Protein AF-A0A357N0M0-F1 (afdb_monomer_lite)

Radius of gyration: 15.94 Å; chains: 1; bounding bo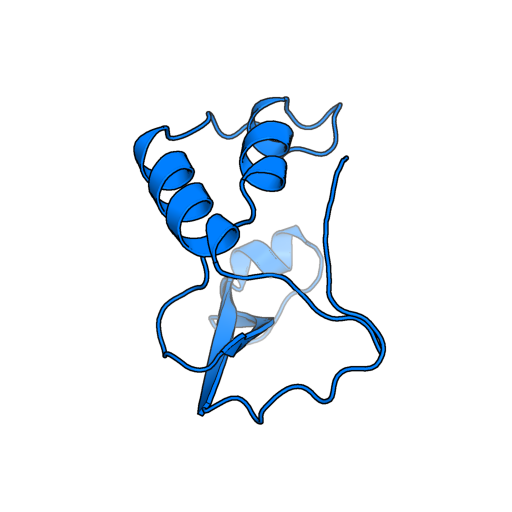x: 31×34×39 Å

Secondary structure (DSSP, 8-state):
----EEES-PPPPPSEEEEEEEEHHHHHHTT---SSSEEEEEEEEESSSSPPPPPHHHHHHHTT-GGGT-------HHHHHHHHHHHHH--EEE-

Foldseek 3Di:
DDADAAEPDDDDFFPDKAFDKDAQVVCVVVVRHDPDGIDTPDIDGHNDRDDQQDALVLLVQQCVPVVSPHVVDHRDPVSSVVNCVRVVPDHHYDD

Sequence (95 aa):
VLVRWFEGVESPRASYLVVILYSAEQLAKEGSPIDADWGIVGCIYTAEPEEVPMAPITMMRNALGVEEGGSGVPLDREAYQRAVQFWENNANWRP

pLDDT: mean 93.87, std 3.58, range [79.75, 98.31]

Structure (mmCIF, N/CA/C/O backbone):
data_AF-A0A357N0M0-F1
#
_entry.id   AF-A0A357N0M0-F1
#
loop_
_atom_site.group_PDB
_atom_site.id
_atom_site.type_symbol
_atom_site.label_atom_id
_atom_site.label_alt_id
_atom_site.label_comp_id
_atom_site.label_asym_id
_atom_site.label_entity_id
_atom_site.label_seq_id
_atom_site.pdbx_PDB_ins_code
_atom_site.Cartn_x
_atom_site.Cartn_y
_atom_site.Cartn_z
_atom_site.occupancy
_atom_site.B_iso_or_equiv
_atom_site.auth_seq_id
_atom_site.auth_comp_id
_atom_site.auth_asym_id
_atom_site.auth_atom_id
_atom_site.pdbx_PDB_model_num
ATOM 1 N N . VAL A 1 1 ? 6.545 12.653 6.048 1.00 87.94 1 VAL A N 1
ATOM 2 C CA . VAL A 1 1 ? 5.128 13.055 5.865 1.00 87.94 1 VAL A CA 1
ATOM 3 C C . VAL A 1 1 ? 4.326 12.774 7.135 1.00 87.94 1 VAL A C 1
ATOM 5 O O . VAL A 1 1 ? 4.774 11.939 7.913 1.00 87.94 1 VAL A O 1
ATOM 8 N N . LEU A 1 2 ? 3.197 13.461 7.371 1.00 93.31 2 LEU A N 1
ATOM 9 C CA . LEU A 1 2 ? 2.337 13.213 8.543 1.00 93.31 2 LEU A CA 1
ATOM 10 C C . LEU A 1 2 ? 1.623 11.859 8.414 1.00 93.31 2 LEU A C 1
ATOM 12 O O . LEU A 1 2 ? 1.100 11.532 7.352 1.00 93.31 2 LEU A O 1
ATOM 16 N N . VAL A 1 3 ? 1.604 11.090 9.500 1.00 94.81 3 VAL A N 1
ATOM 17 C CA . VAL A 1 3 ? 1.039 9.736 9.588 1.00 94.81 3 VAL A CA 1
ATOM 18 C C . VAL A 1 3 ? 0.478 9.503 10.994 1.00 94.81 3 VAL A C 1
ATOM 20 O O . VAL A 1 3 ? 0.930 10.139 11.944 1.00 94.81 3 VAL A O 1
ATOM 23 N N . ARG A 1 4 ? -0.492 8.588 11.125 1.00 95.25 4 ARG A N 1
ATOM 24 C CA . ARG A 1 4 ? -1.064 8.136 12.406 1.00 95.25 4 ARG A CA 1
ATOM 25 C C . ARG A 1 4 ? -1.117 6.610 12.464 1.00 95.25 4 ARG A C 1
ATOM 27 O O . ARG A 1 4 ? -1.269 5.971 11.421 1.00 95.25 4 ARG A O 1
ATOM 34 N N . TRP A 1 5 ? -1.003 6.047 13.660 1.00 95.94 5 TRP A N 1
ATOM 35 C CA . TRP A 1 5 ? -1.107 4.610 13.916 1.00 95.94 5 TRP A CA 1
ATOM 36 C C . TRP A 1 5 ? -1.513 4.349 15.371 1.00 95.94 5 TRP A C 1
ATOM 38 O O . TRP A 1 5 ? -1.437 5.249 16.207 1.00 95.94 5 TRP A O 1
ATOM 48 N N . PHE A 1 6 ? -1.941 3.121 15.654 1.00 95.50 6 PHE A N 1
ATOM 49 C CA . PHE A 1 6 ? -2.131 2.605 17.008 1.00 95.50 6 PHE A CA 1
ATOM 50 C C . PHE A 1 6 ? -0.841 1.967 17.543 1.00 95.50 6 PHE A C 1
ATOM 52 O O . PHE A 1 6 ? -0.088 1.349 16.788 1.00 95.50 6 PHE A O 1
ATOM 59 N N . GLU A 1 7 ? -0.613 2.083 18.849 1.00 95.62 7 GLU A N 1
ATOM 60 C CA . GLU A 1 7 ? 0.495 1.452 19.579 1.00 95.62 7 GLU A CA 1
ATOM 61 C C . GLU A 1 7 ? -0.061 0.641 20.751 1.00 95.62 7 GLU A C 1
ATOM 63 O O . GLU A 1 7 ? -1.119 0.979 21.287 1.00 95.62 7 GLU A O 1
ATOM 68 N N . GLY A 1 8 ? 0.639 -0.425 21.149 1.00 94.19 8 GLY A N 1
ATOM 69 C CA . GLY A 1 8 ? 0.240 -1.253 22.293 1.00 94.19 8 GLY A CA 1
ATOM 70 C C . GLY A 1 8 ? -1.089 -1.995 22.107 1.00 94.19 8 GLY A C 1
ATOM 71 O O . GLY A 1 8 ? -1.731 -2.354 23.092 1.00 94.19 8 GLY A O 1
ATOM 72 N N . VAL A 1 9 ? -1.516 -2.202 20.858 1.00 92.06 9 VAL A N 1
ATOM 73 C CA . VAL A 1 9 ? -2.743 -2.930 20.512 1.00 92.06 9 VAL A CA 1
ATOM 74 C C . VAL A 1 9 ? -2.419 -4.319 19.977 1.00 92.06 9 VAL A C 1
ATOM 76 O O . VAL A 1 9 ? -1.464 -4.503 19.223 1.00 92.06 9 VAL A O 1
ATOM 79 N N . GLU A 1 10 ? -3.251 -5.297 20.326 1.00 90.75 10 GLU A N 1
ATOM 80 C CA . GLU A 1 10 ? -3.247 -6.602 19.671 1.00 90.75 10 GLU A CA 1
ATOM 81 C C . GLU A 1 10 ? -4.083 -6.516 18.389 1.00 90.75 10 GLU A C 1
ATOM 83 O O . GLU A 1 10 ? -5.264 -6.166 18.422 1.00 90.75 10 GLU A O 1
ATOM 88 N N . SER A 1 11 ? -3.458 -6.794 17.244 1.00 86.94 11 SER A N 1
ATOM 89 C CA . SER A 1 11 ? -4.146 -6.787 15.952 1.00 86.94 11 SER A CA 1
ATOM 90 C C . SER A 1 11 ? -4.973 -8.066 15.780 1.00 86.94 11 SER A C 1
ATOM 92 O O . SER A 1 11 ? -4.480 -9.151 16.106 1.00 86.94 11 SER A O 1
ATOM 94 N N . PRO A 1 12 ? -6.212 -7.988 15.258 1.00 87.62 12 PRO A N 1
ATOM 95 C CA . PRO A 1 12 ? -6.993 -9.179 14.960 1.00 87.62 12 PRO A CA 1
ATOM 96 C C . PRO A 1 12 ? -6.298 -10.038 13.898 1.00 87.62 12 PRO A C 1
ATOM 98 O O . PRO A 1 12 ? -5.605 -9.545 13.006 1.00 87.62 12 PRO A O 1
ATOM 101 N N . ARG A 1 13 ? -6.524 -11.354 13.956 1.00 93.31 13 ARG A N 1
ATOM 102 C CA . ARG A 1 13 ? -6.049 -12.267 12.913 1.00 93.31 13 ARG A CA 1
ATOM 103 C C . ARG A 1 13 ? -6.733 -11.932 11.585 1.00 93.31 13 ARG A C 1
ATOM 105 O O . ARG A 1 13 ? -7.957 -11.933 11.509 1.00 93.31 13 ARG A O 1
ATOM 112 N N . ALA A 1 14 ? -5.938 -11.714 10.541 1.00 93.75 14 ALA A N 1
ATOM 113 C CA . ALA A 1 14 ? -6.443 -11.491 9.191 1.00 93.75 14 ALA A CA 1
ATOM 114 C C . ALA A 1 14 ? -7.169 -12.726 8.626 1.00 93.75 14 ALA A C 1
ATOM 116 O O . ALA A 1 14 ? -6.753 -13.866 8.862 1.00 93.75 14 ALA A O 1
ATOM 117 N N . SER A 1 15 ? -8.223 -12.475 7.847 1.00 96.25 15 SER A N 1
ATOM 118 C CA . SER A 1 15 ? -9.000 -13.500 7.136 1.00 96.25 15 SER A CA 1
ATOM 119 C C . SER A 1 15 ? -8.398 -13.831 5.772 1.00 96.25 15 SER A C 1
ATOM 121 O O . SER A 1 15 ? -8.518 -14.963 5.307 1.00 96.25 15 SER A O 1
ATOM 123 N N . TYR A 1 16 ? -7.729 -12.857 5.14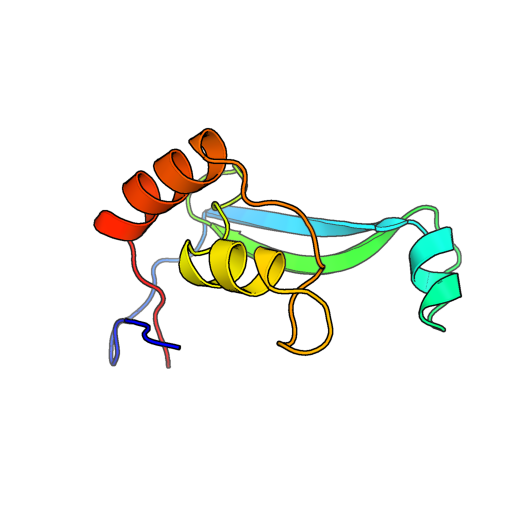7 1.00 96.19 16 TYR A N 1
ATOM 124 C CA . TYR A 1 16 ? -7.170 -12.968 3.805 1.00 96.19 16 TYR A CA 1
ATOM 125 C C . TYR A 1 16 ? -5.705 -12.536 3.759 1.00 96.19 16 TYR A C 1
ATOM 127 O O . TYR A 1 16 ? -5.223 -11.746 4.577 1.00 96.19 16 TYR A O 1
ATOM 135 N N . LEU A 1 17 ? -5.011 -13.070 2.754 1.00 94.88 17 LEU A N 1
ATOM 136 C CA . LEU A 1 17 ? -3.682 -12.650 2.341 1.00 94.88 17 LEU A CA 1
ATOM 137 C C . LEU A 1 17 ? -3.772 -12.154 0.896 1.00 94.88 17 LEU A C 1
ATOM 139 O O . LEU A 1 17 ? -3.856 -12.959 -0.031 1.00 94.88 17 LEU A O 1
ATOM 143 N N . VAL A 1 18 ? -3.768 -10.837 0.704 1.00 94.12 18 VAL A N 1
ATOM 144 C CA . VAL A 1 18 ? -3.746 -10.222 -0.627 1.00 94.12 18 VAL A CA 1
ATOM 145 C C . VAL A 1 18 ? -2.302 -10.210 -1.114 1.00 94.12 18 VAL A C 1
ATOM 147 O O . VAL A 1 18 ? -1.446 -9.547 -0.530 1.00 94.12 18 VAL A O 1
ATOM 150 N N . VAL A 1 19 ? -2.012 -10.991 -2.152 1.00 94.94 19 VAL A N 1
ATOM 151 C CA . VAL A 1 19 ? -0.651 -11.199 -2.660 1.00 94.94 19 VAL A CA 1
ATOM 152 C C . VAL A 1 19 ? -0.357 -10.216 -3.791 1.00 94.94 19 VAL A C 1
ATOM 154 O O . VAL A 1 19 ? -1.134 -10.103 -4.734 1.00 94.94 19 VAL A O 1
ATOM 157 N N . ILE A 1 20 ? 0.783 -9.530 -3.711 1.00 92.75 20 ILE A N 1
ATOM 158 C CA . ILE A 1 20 ? 1.253 -8.608 -4.747 1.00 92.75 20 ILE A CA 1
ATOM 159 C C . ILE A 1 20 ? 2.209 -9.373 -5.660 1.00 92.75 20 ILE A C 1
ATOM 161 O O . ILE A 1 20 ? 3.210 -9.931 -5.197 1.00 92.75 20 ILE A O 1
ATOM 165 N N . LEU A 1 21 ? 1.889 -9.397 -6.953 1.00 95.81 21 LEU A N 1
ATOM 166 C CA . LEU A 1 21 ? 2.623 -10.145 -7.968 1.00 95.81 21 LEU A CA 1
ATOM 167 C C . LEU A 1 21 ? 3.275 -9.204 -8.972 1.00 95.81 21 LEU A C 1
ATOM 169 O O . LEU A 1 21 ? 2.608 -8.322 -9.512 1.00 95.81 21 LEU A O 1
ATOM 173 N N . TYR A 1 22 ? 4.548 -9.441 -9.272 1.00 95.44 22 TYR A N 1
ATOM 174 C CA . TYR A 1 22 ? 5.224 -8.862 -10.433 1.00 95.44 22 TYR A CA 1
ATOM 175 C C . TYR A 1 22 ? 5.427 -9.936 -11.498 1.00 95.44 22 TYR A C 1
ATOM 177 O O . TYR A 1 22 ? 5.626 -11.111 -11.179 1.00 95.44 22 TYR A O 1
ATOM 185 N N . SER A 1 23 ? 5.367 -9.537 -12.768 1.00 97.38 23 SER A N 1
ATOM 186 C CA . SER A 1 23 ? 5.671 -10.442 -13.876 1.00 97.38 23 SER A CA 1
ATOM 187 C C . SER A 1 23 ? 7.155 -10.808 -13.880 1.00 97.38 23 SER A C 1
ATOM 189 O O . SER A 1 23 ? 8.002 -10.032 -13.424 1.00 97.38 23 SER A O 1
ATOM 191 N N . ALA A 1 24 ? 7.484 -11.964 -14.456 1.00 98.06 24 ALA A N 1
ATOM 192 C CA . ALA A 1 24 ? 8.869 -12.391 -14.658 1.00 98.06 24 ALA A CA 1
ATOM 193 C C . ALA A 1 24 ? 9.720 -11.320 -15.365 1.00 98.06 24 ALA A C 1
ATOM 195 O O . ALA A 1 24 ? 10.860 -11.066 -14.979 1.00 98.06 24 ALA A O 1
ATOM 196 N N . GLU A 1 25 ? 9.146 -10.637 -16.362 1.00 97.62 25 GLU A N 1
ATOM 197 C CA . GLU A 1 25 ? 9.807 -9.551 -17.093 1.00 97.62 25 GLU A CA 1
ATOM 198 C C . GLU A 1 25 ? 10.154 -8.358 -16.198 1.00 97.62 25 GLU A C 1
ATOM 200 O O . GLU A 1 25 ? 11.237 -7.784 -16.324 1.00 97.62 25 GLU A O 1
ATOM 205 N N . GLN A 1 26 ? 9.245 -7.963 -15.301 1.00 92.44 26 GLN A N 1
ATOM 206 C CA . GLN A 1 26 ? 9.491 -6.859 -14.376 1.00 92.44 26 GLN A CA 1
ATOM 207 C C . GLN A 1 26 ? 10.585 -7.230 -13.372 1.00 92.44 26 GLN A C 1
ATOM 209 O O . GLN A 1 26 ? 11.517 -6.457 -13.165 1.00 92.44 26 GLN A O 1
ATOM 214 N N . LEU A 1 27 ? 10.526 -8.440 -12.815 1.00 95.81 27 LEU A N 1
ATOM 215 C CA . LEU A 1 27 ? 11.540 -8.936 -11.887 1.00 95.81 27 LEU A CA 1
ATOM 216 C C . LEU A 1 27 ? 12.921 -9.059 -12.544 1.00 95.81 27 LEU A C 1
ATOM 218 O O . LEU A 1 27 ? 13.931 -8.735 -11.921 1.00 95.81 27 LEU A O 1
ATOM 222 N N . ALA A 1 28 ? 12.982 -9.436 -13.824 1.00 96.44 28 ALA A N 1
ATOM 223 C CA . ALA A 1 28 ? 14.225 -9.431 -14.590 1.00 96.44 28 ALA A CA 1
ATOM 224 C C . ALA A 1 28 ? 14.805 -8.012 -14.759 1.00 96.44 28 ALA A C 1
ATOM 226 O O . ALA A 1 28 ? 16.013 -7.833 -14.605 1.00 96.44 28 ALA A O 1
ATOM 227 N N . LYS A 1 29 ? 13.966 -6.992 -15.010 1.00 91.88 29 LYS A N 1
ATOM 228 C CA . LYS A 1 29 ? 14.402 -5.577 -15.059 1.00 91.88 29 LYS A CA 1
ATOM 229 C C . LYS A 1 29 ? 14.951 -5.089 -13.716 1.00 91.88 29 LYS A C 1
ATOM 231 O O . LYS A 1 29 ? 15.837 -4.241 -13.698 1.00 91.88 29 LYS A O 1
ATOM 236 N N . GLU A 1 30 ? 14.453 -5.643 -12.614 1.00 91.75 30 GLU A N 1
ATOM 237 C CA . GLU A 1 30 ? 14.908 -5.358 -11.247 1.00 91.75 30 GLU A CA 1
ATOM 238 C C . GLU A 1 30 ? 16.082 -6.251 -10.794 1.00 91.75 30 GLU A C 1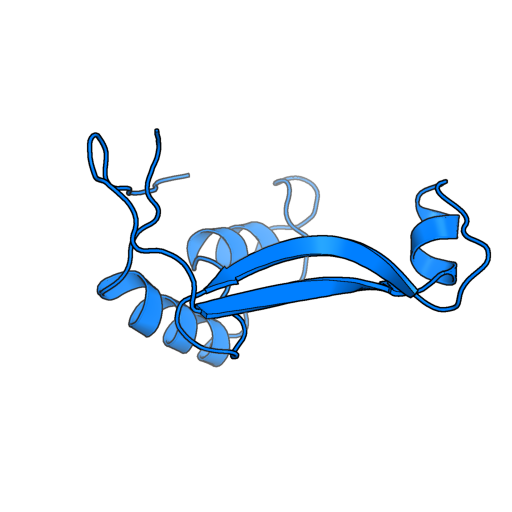
ATOM 240 O O . GLU A 1 30 ? 16.531 -6.161 -9.653 1.00 91.75 30 GLU A O 1
ATOM 245 N N . GLY A 1 31 ? 16.618 -7.102 -11.679 1.00 94.31 31 GLY A N 1
ATOM 246 C CA . GLY A 1 31 ? 17.793 -7.936 -11.405 1.00 94.31 31 GLY A CA 1
ATOM 247 C C . GLY A 1 31 ? 17.510 -9.218 -10.613 1.00 94.31 31 GLY A C 1
ATOM 248 O O . GLY A 1 31 ? 18.447 -9.831 -10.107 1.00 94.31 31 GLY A O 1
ATOM 249 N N . SER A 1 32 ? 16.246 -9.637 -10.518 1.00 96.44 32 SER A N 1
ATOM 250 C CA . SER A 1 32 ? 15.799 -10.834 -9.788 1.00 96.44 32 SER A CA 1
ATOM 251 C C . SER A 1 32 ? 15.030 -11.809 -10.700 1.00 96.44 32 SER A C 1
ATOM 253 O O . SER A 1 32 ? 13.842 -12.037 -10.481 1.00 96.44 32 SER A O 1
ATOM 255 N N . PRO A 1 33 ? 15.649 -12.369 -11.757 1.00 97.12 33 PRO A N 1
ATOM 256 C CA . PRO A 1 33 ? 14.952 -13.248 -12.696 1.00 97.12 33 PRO A CA 1
ATOM 257 C C . PRO A 1 33 ? 14.440 -14.530 -12.019 1.00 97.12 33 PRO A C 1
ATOM 259 O O . PRO A 1 33 ? 15.089 -15.073 -11.123 1.00 97.12 33 PRO A O 1
ATOM 262 N N . ILE A 1 34 ? 13.295 -15.031 -12.487 1.00 98.00 34 ILE A N 1
ATOM 263 C CA . ILE A 1 34 ? 12.627 -16.234 -11.971 1.00 98.00 34 ILE A CA 1
ATOM 264 C C . ILE A 1 34 ? 12.277 -17.205 -13.105 1.00 98.00 34 ILE A C 1
ATOM 266 O O . ILE A 1 34 ? 12.108 -16.788 -14.248 1.00 98.00 34 ILE A O 1
ATOM 270 N N . ASP A 1 35 ? 12.135 -18.489 -12.769 1.00 97.88 35 ASP A N 1
ATOM 271 C CA . ASP A 1 35 ? 11.661 -19.550 -13.673 1.00 97.88 35 ASP A CA 1
ATOM 272 C C . ASP A 1 35 ? 10.162 -19.832 -13.442 1.00 97.88 35 ASP A C 1
ATOM 274 O O . ASP A 1 35 ? 9.762 -20.899 -12.977 1.00 97.88 35 ASP A O 1
ATOM 278 N N . ALA A 1 36 ? 9.336 -18.799 -13.635 1.00 97.50 36 ALA A N 1
ATOM 279 C CA . ALA A 1 36 ? 7.872 -18.822 -13.552 1.00 97.50 36 ALA A CA 1
ATOM 280 C C . ALA A 1 36 ? 7.300 -17.548 -14.197 1.00 97.50 36 ALA A C 1
ATOM 282 O O . ALA A 1 36 ? 8.038 -16.588 -14.395 1.00 97.50 36 ALA A O 1
ATOM 283 N N . ASP A 1 37 ? 5.991 -17.497 -14.459 1.00 98.31 37 ASP A N 1
ATOM 284 C CA . ASP A 1 37 ? 5.350 -16.317 -15.069 1.00 98.31 37 ASP A CA 1
ATOM 285 C C . ASP A 1 37 ? 5.231 -15.117 -14.105 1.00 98.31 37 ASP A C 1
ATOM 287 O O . ASP A 1 37 ? 5.303 -13.956 -14.522 1.00 98.31 37 ASP A O 1
ATOM 291 N N . TRP A 1 38 ? 5.062 -15.390 -12.806 1.00 98.31 38 TRP A N 1
ATOM 292 C CA . TRP A 1 38 ? 4.795 -14.394 -11.764 1.00 98.31 38 TRP A CA 1
ATOM 293 C C . TRP A 1 38 ? 5.593 -14.683 -10.494 1.00 98.31 38 TRP A C 1
ATOM 295 O O . TRP A 1 38 ? 5.701 -15.834 -10.071 1.00 98.31 38 TRP A O 1
ATOM 305 N N . GLY A 1 39 ? 6.096 -13.629 -9.850 1.00 97.31 39 GLY A N 1
ATOM 306 C CA . GLY A 1 39 ? 6.753 -13.705 -8.547 1.00 97.31 39 GLY A CA 1
ATOM 307 C C . GLY A 1 39 ? 6.025 -12.891 -7.483 1.00 97.31 39 GLY A C 1
ATOM 308 O O . GLY A 1 39 ? 5.518 -11.800 -7.750 1.00 97.31 39 GLY A O 1
ATOM 309 N N . ILE A 1 40 ? 5.988 -13.428 -6.263 1.00 96.56 40 ILE A N 1
ATOM 310 C CA . ILE A 1 40 ? 5.421 -12.756 -5.090 1.00 96.56 40 ILE A CA 1
ATOM 311 C C . ILE A 1 40 ? 6.434 -11.734 -4.575 1.00 96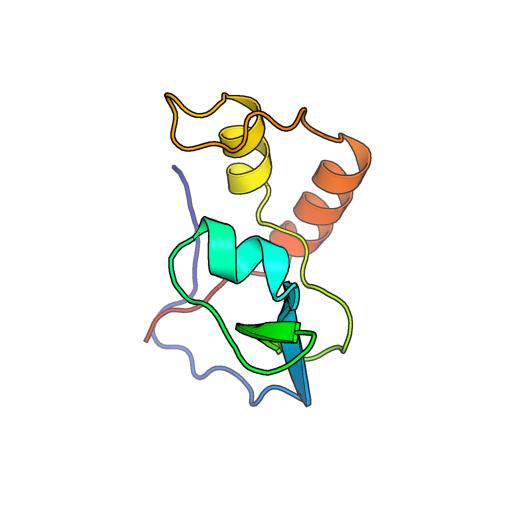.56 40 ILE A C 1
ATOM 313 O O . ILE A 1 40 ? 7.507 -12.112 -4.111 1.00 96.56 40 ILE A O 1
ATOM 317 N N . VAL A 1 41 ? 6.076 -10.452 -4.621 1.00 94.25 41 VAL A N 1
ATOM 318 C CA . VAL A 1 41 ? 6.932 -9.347 -4.138 1.00 94.25 41 VAL A CA 1
ATOM 319 C C . VAL A 1 41 ? 6.480 -8.784 -2.798 1.00 94.25 41 VAL A C 1
ATOM 321 O O . VAL A 1 41 ? 7.200 -8.034 -2.145 1.00 94.25 41 VAL A O 1
ATOM 324 N N . GLY A 1 42 ? 5.281 -9.154 -2.363 1.00 92.38 42 GLY A N 1
ATOM 325 C CA . GLY A 1 42 ? 4.732 -8.713 -1.098 1.00 92.38 42 GLY A CA 1
ATOM 326 C C . GLY A 1 42 ? 3.368 -9.317 -0.838 1.00 92.38 42 GLY A C 1
ATOM 327 O O . GLY A 1 42 ? 2.779 -9.997 -1.680 1.00 92.38 42 GLY A O 1
ATOM 328 N N . CYS A 1 43 ? 2.862 -9.054 0.355 1.00 92.75 43 CYS A N 1
ATOM 329 C CA . CYS A 1 43 ? 1.510 -9.412 0.731 1.00 92.75 43 CYS A CA 1
ATOM 330 C C . CYS A 1 43 ? 0.955 -8.411 1.742 1.00 92.75 43 CYS A C 1
ATOM 332 O O . CYS A 1 43 ? 1.707 -7.757 2.468 1.00 92.75 43 CYS A O 1
ATOM 334 N N . ILE A 1 44 ? -0.368 -8.302 1.771 1.00 90.44 44 ILE A N 1
ATOM 335 C CA . ILE A 1 44 ? -1.123 -7.496 2.724 1.00 90.44 44 ILE A CA 1
ATOM 336 C C . ILE A 1 44 ? -2.089 -8.434 3.446 1.00 90.44 44 ILE A C 1
ATOM 338 O O . ILE A 1 44 ? -2.812 -9.204 2.815 1.00 90.44 44 ILE A O 1
ATOM 342 N N . TYR A 1 45 ? -2.085 -8.381 4.774 1.00 91.62 45 TYR A N 1
ATOM 343 C CA . TYR A 1 45 ? -2.988 -9.157 5.620 1.00 91.62 45 TYR A CA 1
ATOM 344 C C . TYR A 1 45 ? -4.243 -8.327 5.886 1.00 91.62 45 TYR A C 1
ATOM 346 O O . TYR A 1 45 ? -4.138 -7.216 6.408 1.00 91.62 45 TYR A O 1
ATOM 354 N N . THR A 1 46 ? -5.418 -8.840 5.530 1.00 92.25 46 THR A N 1
ATOM 355 C CA . THR A 1 46 ? -6.662 -8.055 5.531 1.00 92.25 46 THR A CA 1
ATOM 356 C C . THR A 1 46 ? -7.842 -8.835 6.113 1.00 92.25 46 THR A C 1
ATOM 358 O O . THR A 1 46 ? -7.857 -10.068 6.156 1.00 92.25 46 THR A O 1
ATOM 361 N N . ALA A 1 47 ? -8.845 -8.103 6.602 1.00 92.12 47 ALA A N 1
ATOM 362 C CA . ALA A 1 47 ? -10.119 -8.684 7.029 1.00 92.12 47 ALA A CA 1
ATOM 363 C C . ALA A 1 47 ? -11.012 -9.067 5.835 1.00 92.12 47 ALA A C 1
ATOM 365 O O . ALA A 1 47 ? -11.744 -10.048 5.926 1.00 92.12 47 ALA A O 1
ATOM 366 N N . GLU A 1 48 ? -10.893 -8.333 4.726 1.00 92.38 48 GLU A N 1
ATOM 367 C CA . GLU A 1 48 ? -11.678 -8.480 3.492 1.00 92.38 48 GLU A CA 1
ATOM 368 C C . GLU A 1 48 ? -10.754 -8.789 2.296 1.00 92.38 48 GLU A C 1
ATOM 370 O O . GLU A 1 48 ? -9.567 -8.445 2.355 1.00 92.38 48 GLU A O 1
ATOM 375 N N . PRO A 1 49 ? -11.232 -9.462 1.233 1.00 93.38 49 PRO A N 1
ATOM 376 C CA . PRO A 1 49 ? -10.388 -9.903 0.119 1.00 93.38 49 PRO A CA 1
ATOM 377 C C . PRO A 1 49 ? -9.957 -8.776 -0.833 1.00 93.38 49 PRO A C 1
ATOM 379 O O . PRO A 1 49 ? -9.057 -8.985 -1.648 1.00 93.38 49 PRO A O 1
ATOM 382 N N . GLU A 1 50 ? -10.592 -7.606 -0.773 1.00 90.88 50 GLU A N 1
ATOM 383 C CA . GLU A 1 50 ? -10.266 -6.464 -1.620 1.00 90.88 50 GLU A CA 1
ATOM 384 C C . GLU A 1 50 ? -8.933 -5.810 -1.232 1.00 90.88 50 GLU A C 1
ATOM 386 O O . GLU A 1 50 ? -8.522 -5.775 -0.069 1.00 90.88 50 GLU A O 1
ATOM 391 N N . GLU A 1 51 ? -8.259 -5.232 -2.228 1.00 88.44 51 GLU A N 1
ATOM 392 C CA . GLU A 1 51 ? -7.057 -4.439 -1.993 1.00 88.44 51 GLU A CA 1
ATOM 393 C C . GLU A 1 51 ? -7.377 -3.222 -1.112 1.00 88.44 51 GLU A C 1
ATOM 395 O O . GLU A 1 51 ? -8.282 -2.432 -1.397 1.00 88.44 51 GLU A O 1
ATOM 400 N N . VAL A 1 52 ? -6.588 -3.040 -0.051 1.00 90.88 52 VAL A N 1
ATOM 401 C CA . VAL A 1 52 ? -6.657 -1.837 0.780 1.00 90.88 52 VAL A CA 1
ATOM 402 C C . VAL A 1 52 ? -6.155 -0.643 -0.035 1.00 90.88 52 VAL A C 1
ATOM 404 O O . VAL A 1 52 ? -5.016 -0.676 -0.507 1.00 90.88 52 VAL A O 1
ATOM 407 N N . PRO A 1 53 ? -6.936 0.448 -0.160 1.00 93.25 53 PRO A N 1
ATOM 408 C CA . PRO A 1 53 ? -6.492 1.625 -0.884 1.00 93.25 53 PRO A CA 1
ATOM 409 C C . PRO A 1 53 ? -5.169 2.153 -0.334 1.00 93.25 53 PRO A C 1
ATOM 411 O O . PRO A 1 53 ? -4.977 2.267 0.879 1.00 93.25 53 PRO A O 1
ATOM 414 N N . MET A 1 54 ? -4.274 2.554 -1.230 1.00 92.00 54 MET A N 1
ATOM 415 C CA . MET A 1 54 ? -3.044 3.245 -0.861 1.00 92.00 54 MET A CA 1
ATOM 416 C C . MET A 1 54 ? -3.340 4.454 0.046 1.00 92.00 54 MET A C 1
ATOM 418 O O . MET A 1 54 ? -4.301 5.188 -0.177 1.00 92.00 54 MET A O 1
ATOM 422 N N . ALA A 1 55 ? -2.501 4.694 1.060 1.00 95.31 55 ALA A N 1
ATOM 423 C CA . ALA A 1 55 ? -2.670 5.850 1.940 1.00 95.31 55 ALA A CA 1
ATOM 424 C C . ALA A 1 55 ? -2.677 7.172 1.135 1.00 95.31 55 ALA A C 1
ATOM 426 O O . ALA A 1 55 ? -1.815 7.347 0.264 1.00 95.31 55 ALA A O 1
ATOM 427 N N . PRO A 1 56 ? -3.564 8.143 1.447 1.00 96.81 56 PRO A N 1
AT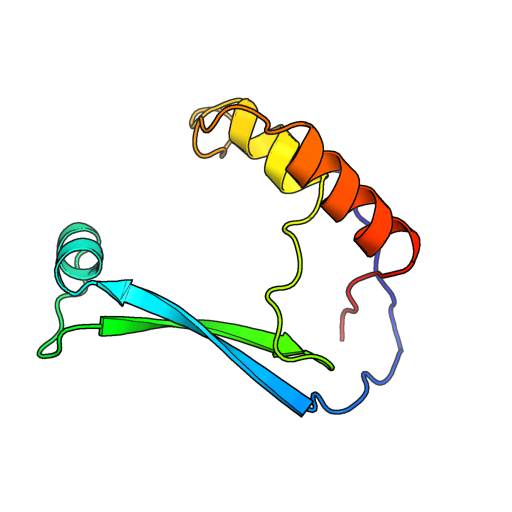OM 428 C CA . PRO A 1 56 ? -3.715 9.376 0.666 1.00 96.81 56 PRO A CA 1
ATOM 429 C C . PRO A 1 56 ? -2.400 10.138 0.469 1.00 96.81 56 PRO A C 1
ATOM 431 O O . PRO A 1 56 ? -2.109 10.652 -0.609 1.00 96.81 56 PRO A O 1
ATOM 434 N N . ILE A 1 57 ? -1.558 10.163 1.501 1.00 95.94 57 ILE A N 1
ATOM 435 C CA . ILE A 1 57 ? -0.259 10.831 1.454 1.00 95.94 57 ILE A CA 1
ATOM 436 C C . ILE A 1 57 ? 0.725 10.175 0.480 1.00 95.94 57 ILE A C 1
ATOM 438 O O . ILE A 1 57 ? 1.521 10.869 -0.149 1.00 95.94 57 ILE A O 1
ATOM 442 N N . THR A 1 58 ? 0.652 8.856 0.306 1.00 94.38 58 THR A N 1
ATOM 443 C CA . THR A 1 58 ? 1.471 8.132 -0.670 1.00 94.38 58 THR A CA 1
ATOM 444 C C . THR A 1 58 ? 1.032 8.486 -2.087 1.00 94.38 58 THR A C 1
ATOM 446 O O . THR A 1 58 ? 1.887 8.723 -2.935 1.00 94.38 58 THR A O 1
ATOM 449 N N . MET A 1 59 ? -0.277 8.622 -2.330 1.00 95.81 59 MET A N 1
ATOM 450 C CA . MET A 1 59 ? -0.795 9.086 -3.622 1.00 95.81 59 MET A CA 1
ATOM 451 C C . MET A 1 59 ? -0.327 10.514 -3.933 1.00 95.81 59 MET A C 1
ATOM 453 O O . MET A 1 59 ? 0.134 10.784 -5.040 1.00 95.81 59 MET A O 1
ATOM 457 N N . MET A 1 60 ? -0.373 11.417 -2.944 1.00 96.31 60 MET A N 1
ATOM 458 C CA . MET A 1 60 ? 0.128 12.789 -3.098 1.00 96.31 60 MET A CA 1
ATOM 459 C C . MET A 1 60 ? 1.631 12.821 -3.382 1.00 96.31 60 MET A C 1
ATOM 461 O O . MET A 1 60 ? 2.048 13.496 -4.316 1.00 96.31 60 MET A O 1
ATOM 465 N N . ARG A 1 61 ? 2.439 12.067 -2.622 1.00 96.44 61 ARG A N 1
ATOM 466 C CA . ARG A 1 61 ? 3.887 11.947 -2.856 1.00 96.44 61 ARG A CA 1
ATOM 467 C C . ARG A 1 61 ? 4.175 11.392 -4.250 1.00 96.44 61 ARG A C 1
ATOM 469 O O . ARG A 1 61 ? 5.045 11.905 -4.939 1.00 96.44 61 ARG A O 1
ATOM 476 N N . ASN A 1 62 ? 3.442 10.366 -4.683 1.00 92.50 62 ASN A N 1
ATOM 477 C CA . ASN A 1 62 ? 3.635 9.762 -5.999 1.00 92.50 62 ASN A CA 1
ATOM 478 C C . ASN A 1 62 ? 3.452 10.776 -7.135 1.00 92.50 62 ASN A C 1
ATOM 480 O O . ASN A 1 62 ? 4.240 10.759 -8.076 1.00 92.50 62 ASN A O 1
ATOM 484 N N . ALA A 1 63 ? 2.509 11.708 -6.998 1.00 95.56 63 ALA A N 1
ATOM 485 C CA . ALA A 1 63 ? 2.284 12.769 -7.975 1.00 95.56 63 ALA A CA 1
ATOM 486 C C . ALA A 1 63 ? 3.401 13.832 -8.039 1.00 95.56 63 ALA A C 1
ATOM 488 O O . ALA A 1 63 ? 3.441 14.592 -9.003 1.00 95.56 63 ALA A O 1
ATOM 489 N N . LEU A 1 64 ? 4.310 13.893 -7.055 1.00 94.69 64 LEU A N 1
ATOM 490 C CA . LEU A 1 64 ? 5.439 14.838 -7.049 1.00 94.69 64 LEU A CA 1
ATOM 491 C C . LEU A 1 64 ? 6.624 14.386 -7.920 1.00 94.69 64 LEU A C 1
ATOM 493 O O . LEU A 1 64 ? 7.504 15.191 -8.211 1.00 94.69 64 LEU A O 1
ATOM 497 N N . GLY A 1 65 ? 6.643 13.128 -8.373 1.00 89.19 65 GLY A N 1
ATOM 498 C CA . GLY A 1 65 ? 7.722 12.592 -9.207 1.00 89.19 65 GLY A CA 1
ATOM 499 C C . GLY A 1 65 ? 8.883 11.972 -8.429 1.00 89.19 65 GLY A C 1
ATOM 500 O O . GLY A 1 65 ? 8.909 11.956 -7.198 1.00 89.19 65 GLY A O 1
ATOM 501 N N . VAL A 1 66 ? 9.833 11.418 -9.184 1.00 88.06 66 VAL A N 1
ATOM 502 C CA . VAL A 1 66 ? 10.934 10.585 -8.667 1.00 88.06 66 VAL A CA 1
ATOM 503 C C . VAL A 1 66 ? 11.893 11.332 -7.745 1.00 88.06 66 VAL A C 1
ATOM 505 O O . VAL A 1 66 ? 12.364 10.743 -6.776 1.00 88.06 66 VAL A O 1
ATOM 508 N N . GLU A 1 67 ? 12.112 12.627 -7.984 1.00 93.62 67 GLU A N 1
ATOM 509 C CA . GLU A 1 67 ? 12.981 13.480 -7.156 1.00 93.62 67 GLU A CA 1
ATOM 510 C C . GLU A 1 67 ? 12.489 13.573 -5.703 1.00 93.62 67 GLU A C 1
ATOM 512 O O . GLU A 1 67 ? 13.282 13.665 -4.773 1.00 93.62 67 GLU A O 1
ATOM 517 N N . GLU A 1 68 ? 11.175 13.463 -5.500 1.00 91.44 68 GLU A N 1
ATOM 518 C CA . GLU A 1 68 ? 10.526 13.489 -4.184 1.00 91.44 68 GLU A CA 1
ATOM 519 C C . GLU A 1 68 ? 10.180 12.068 -3.680 1.00 91.44 68 GLU A C 1
ATOM 521 O O . GLU A 1 68 ? 9.370 11.879 -2.765 1.00 91.44 68 GLU A O 1
ATOM 526 N N . GLY A 1 69 ? 10.763 11.032 -4.298 1.00 81.56 69 GLY A N 1
ATOM 527 C CA . GLY A 1 69 ? 10.523 9.623 -3.969 1.00 81.56 69 GLY A CA 1
ATOM 528 C C . GLY A 1 69 ? 9.148 9.094 -4.402 1.00 81.56 69 GLY A C 1
ATOM 529 O O . GLY A 1 69 ? 8.661 8.101 -3.852 1.00 81.56 69 GLY A O 1
ATOM 530 N N . GLY A 1 70 ? 8.488 9.773 -5.342 1.00 87.44 70 GLY A N 1
ATOM 531 C CA . GLY A 1 70 ? 7.226 9.367 -5.952 1.00 87.44 70 GLY A CA 1
ATOM 532 C C . GLY A 1 70 ? 7.398 8.635 -7.286 1.00 87.44 70 GLY A C 1
ATOM 533 O O . GLY A 1 70 ? 8.463 8.646 -7.890 1.00 87.44 70 GLY A O 1
ATOM 534 N N . SER A 1 71 ? 6.332 8.013 -7.793 1.00 84.75 71 SER A N 1
ATOM 535 C CA . SER A 1 71 ? 6.352 7.341 -9.103 1.00 84.75 71 SER A CA 1
ATOM 536 C C . SER A 1 71 ? 6.147 8.277 -10.305 1.00 84.75 71 SER A C 1
ATOM 538 O O . SER A 1 71 ? 6.291 7.840 -11.442 1.00 84.75 71 SER A O 1
ATOM 540 N N . GLY A 1 72 ? 5.758 9.538 -10.088 1.00 89.25 72 GLY A N 1
ATOM 541 C CA . GLY A 1 72 ? 5.363 10.483 -11.144 1.00 89.25 72 GLY A CA 1
ATOM 542 C C . GLY A 1 72 ? 3.960 10.255 -11.714 1.00 89.25 72 GLY A C 1
ATOM 543 O O . GLY A 1 72 ? 3.547 10.965 -12.628 1.00 89.25 72 GLY A O 1
ATOM 544 N N . VAL A 1 73 ? 3.211 9.285 -11.182 1.00 91.12 73 VAL A N 1
ATOM 545 C CA . VAL A 1 73 ? 1.831 9.013 -11.606 1.00 91.12 73 VAL A CA 1
ATOM 546 C C . VAL A 1 73 ? 0.924 10.165 -11.149 1.00 91.12 73 VAL A C 1
ATOM 548 O O . VAL A 1 73 ? 0.925 10.479 -9.955 1.00 91.12 73 VAL A O 1
ATOM 551 N N . PRO A 1 74 ? 0.135 10.787 -12.050 1.00 96.12 74 PRO A N 1
ATOM 552 C CA . PRO A 1 74 ? -0.782 11.857 -11.675 1.00 96.12 74 PRO A CA 1
ATOM 553 C C . PRO A 1 74 ? -1.791 11.422 -10.611 1.00 96.12 74 PRO A C 1
ATOM 555 O O . PRO A 1 74 ? -2.248 10.279 -10.591 1.00 96.12 74 PRO A O 1
ATOM 558 N N . LEU A 1 75 ? -2.183 12.360 -9.749 1.00 96.94 75 LEU A N 1
ATOM 559 C CA . LEU A 1 75 ? -3.174 12.095 -8.713 1.00 96.94 75 LEU A CA 1
ATOM 560 C C . LEU A 1 75 ? -4.565 11.861 -9.327 1.00 96.94 75 LEU A C 1
ATOM 562 O O . LEU A 1 75 ? -5.190 12.794 -9.835 1.00 96.94 75 LEU A O 1
ATOM 566 N N . ASP A 1 76 ? -5.078 10.640 -9.198 1.00 97.12 76 ASP A N 1
ATOM 567 C CA . ASP A 1 76 ? -6.484 10.322 -9.450 1.00 97.12 76 ASP A CA 1
ATOM 568 C C . ASP A 1 76 ? -7.344 10.809 -8.271 1.00 97.12 76 ASP A C 1
ATOM 570 O O . ASP A 1 76 ? -7.192 10.359 -7.131 1.00 97.12 76 ASP A O 1
ATOM 574 N N . ARG A 1 77 ? -8.256 11.748 -8.552 1.00 97.06 77 ARG A N 1
ATOM 575 C CA . ARG A 1 77 ? -9.117 12.380 -7.542 1.00 97.06 77 ARG A CA 1
ATOM 576 C C . ARG A 1 77 ? -10.147 11.423 -6.953 1.00 97.06 77 ARG A C 1
ATOM 578 O O . ARG A 1 77 ? -10.414 11.512 -5.757 1.00 97.06 77 ARG A O 1
ATOM 585 N N . GLU A 1 78 ? -10.725 10.535 -7.754 1.00 97.62 78 GLU A N 1
ATOM 586 C CA . GLU A 1 78 ? -11.740 9.598 -7.270 1.00 97.62 78 GLU A CA 1
ATOM 587 C C . GLU A 1 78 ? -11.093 8.506 -6.423 1.00 97.62 78 GLU A C 1
ATOM 589 O O . GLU A 1 78 ? -11.580 8.180 -5.339 1.00 97.62 78 GLU A O 1
ATOM 594 N N . ALA A 1 79 ? -9.950 7.982 -6.874 1.00 95.94 79 ALA A N 1
ATOM 595 C CA . ALA A 1 79 ? -9.169 7.034 -6.088 1.00 95.94 79 ALA A CA 1
ATOM 596 C C . ALA A 1 79 ? -8.691 7.661 -4.771 1.00 95.94 79 ALA A C 1
ATOM 598 O O . ALA A 1 79 ? -8.779 7.024 -3.722 1.00 95.94 79 ALA A O 1
ATOM 599 N N . TYR A 1 80 ? -8.265 8.928 -4.801 1.00 97.56 80 TYR A N 1
ATOM 600 C CA . TYR A 1 80 ? -7.885 9.660 -3.595 1.00 97.56 80 TYR A CA 1
ATOM 601 C C . TYR A 1 80 ? -9.056 9.809 -2.618 1.00 97.56 80 TYR A C 1
ATOM 603 O O . TYR A 1 80 ? -8.884 9.578 -1.425 1.00 97.56 80 TYR A O 1
ATOM 611 N N . GLN A 1 81 ? -10.257 10.143 -3.099 1.00 97.88 81 GLN A N 1
ATOM 612 C CA . GLN A 1 81 ? -11.449 10.243 -2.248 1.00 97.88 81 GLN A CA 1
ATOM 613 C C . GLN A 1 81 ? -11.820 8.898 -1.610 1.00 97.88 81 GLN A C 1
ATOM 615 O O . GLN A 1 81 ? -12.090 8.857 -0.410 1.00 97.88 81 GLN A O 1
ATOM 620 N N . ARG A 1 82 ? -11.760 7.794 -2.3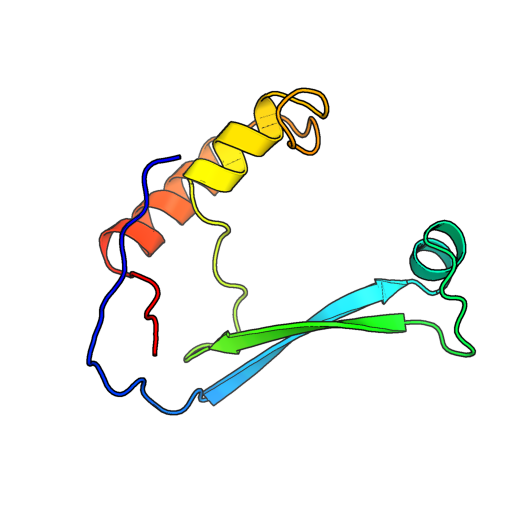70 1.00 96.62 82 ARG A N 1
ATOM 621 C CA . ARG A 1 82 ? -11.963 6.438 -1.825 1.00 96.62 82 ARG A CA 1
ATOM 622 C C . ARG A 1 82 ? -10.924 6.096 -0.758 1.00 96.62 82 ARG A C 1
ATOM 624 O O . ARG A 1 82 ? -11.274 5.563 0.293 1.00 96.62 82 ARG A O 1
ATOM 631 N N . ALA A 1 83 ? -9.660 6.450 -0.994 1.00 97.00 83 ALA A N 1
ATOM 632 C CA . ALA A 1 83 ? -8.605 6.281 -0.005 1.00 97.00 83 ALA A CA 1
ATOM 633 C C . ALA A 1 83 ? -8.886 7.103 1.261 1.00 97.00 83 ALA A C 1
ATOM 635 O O . ALA A 1 83 ? -8.803 6.568 2.361 1.00 97.00 83 ALA A O 1
ATOM 636 N N . VAL A 1 84 ? -9.272 8.376 1.137 1.00 97.50 84 VAL A N 1
ATOM 637 C CA . VAL A 1 84 ? -9.619 9.211 2.297 1.00 97.50 84 VAL A CA 1
ATOM 638 C C . VAL A 1 84 ? -10.760 8.591 3.101 1.00 97.50 84 VAL A C 1
ATOM 640 O O . VAL A 1 84 ? -10.606 8.433 4.307 1.00 97.50 84 VAL A O 1
ATOM 643 N N . GLN A 1 85 ? -11.848 8.165 2.455 1.00 97.06 85 GLN A N 1
ATOM 644 C CA . GLN A 1 85 ? -12.991 7.549 3.137 1.00 97.06 85 GLN A CA 1
ATOM 645 C C . GLN A 1 85 ? -12.594 6.291 3.928 1.00 97.06 85 GLN A C 1
ATOM 647 O O . GLN A 1 85 ? -13.042 6.092 5.060 1.00 97.06 85 GLN A O 1
ATOM 652 N N . PHE A 1 86 ? -11.726 5.454 3.351 1.00 95.75 86 PHE A N 1
ATOM 653 C CA . PHE A 1 86 ? -11.190 4.285 4.042 1.00 95.75 86 PHE A CA 1
ATOM 654 C C . PHE A 1 86 ? -10.306 4.699 5.229 1.00 95.75 86 PHE A C 1
ATOM 656 O O . PHE A 1 86 ? -10.537 4.280 6.363 1.00 95.75 86 PHE A O 1
ATOM 663 N N . TRP A 1 87 ? -9.312 5.558 5.001 1.00 96.75 87 TRP A N 1
ATOM 664 C CA . TRP A 1 87 ? -8.308 5.924 6.005 1.00 96.75 87 TRP A CA 1
ATOM 665 C C . TRP A 1 87 ? -8.807 6.913 7.066 1.00 96.75 87 TRP A C 1
ATOM 667 O O . TRP A 1 87 ? -8.132 7.098 8.076 1.00 96.75 87 TRP A O 1
ATOM 677 N N . GLU A 1 88 ? -9.985 7.517 6.899 1.00 97.38 88 GLU A N 1
ATOM 678 C CA . GLU A 1 88 ? -10.656 8.314 7.933 1.00 97.38 88 GLU A CA 1
ATOM 679 C C . GLU A 1 88 ? -11.074 7.445 9.128 1.00 97.38 88 GLU A C 1
ATOM 681 O O . GLU A 1 88 ? -10.929 7.869 10.278 1.00 97.38 88 GLU A O 1
ATOM 686 N N . ASN A 1 89 ? -11.462 6.194 8.862 1.00 95.62 89 ASN A N 1
ATOM 687 C CA . ASN A 1 89 ? -11.951 5.239 9.861 1.00 95.62 89 ASN A CA 1
ATOM 688 C C . ASN A 1 89 ? -10.949 4.121 10.193 1.00 95.62 89 ASN A C 1
ATOM 690 O O . ASN A 1 89 ? -11.207 3.308 11.075 1.00 95.62 89 ASN A O 1
ATOM 694 N N . ASN A 1 90 ? -9.801 4.084 9.511 1.00 93.88 90 ASN A N 1
ATOM 695 C CA . ASN A 1 90 ? -8.776 3.055 9.676 1.00 93.88 90 ASN A CA 1
ATOM 696 C C . ASN A 1 90 ? -7.402 3.679 9.969 1.00 93.88 90 ASN A C 1
ATOM 698 O O . ASN A 1 90 ? -7.089 4.792 9.538 1.00 93.88 90 ASN A O 1
ATOM 702 N N . ALA A 1 91 ? -6.555 2.954 10.696 1.00 93.75 91 ALA A N 1
ATOM 703 C CA . ALA A 1 91 ? -5.161 3.318 10.918 1.00 93.75 91 ALA A CA 1
ATOM 704 C C . ALA A 1 91 ? -4.298 2.056 11.018 1.00 93.75 91 ALA A C 1
ATOM 706 O O . ALA A 1 91 ? -4.769 1.004 11.444 1.00 93.75 91 ALA A O 1
ATOM 707 N N . ASN A 1 92 ? -3.025 2.173 10.638 1.00 91.56 92 ASN A N 1
ATOM 708 C CA . ASN A 1 92 ? -2.052 1.099 10.839 1.00 91.56 92 ASN A CA 1
ATOM 709 C C . ASN A 1 92 ? -1.764 0.906 12.336 1.00 91.56 92 ASN A C 1
ATOM 711 O O . ASN A 1 92 ? -2.085 1.774 13.149 1.00 91.56 92 ASN A O 1
ATOM 715 N N . TRP A 1 93 ? -1.095 -0.187 12.695 1.00 91.62 93 TRP A N 1
ATOM 716 C CA . TRP A 1 93 ? -0.556 -0.398 14.039 1.00 91.62 93 TRP A CA 1
ATOM 717 C C . TRP A 1 93 ? 0.950 -0.658 13.981 1.00 91.62 93 TRP A C 1
ATOM 719 O O . TRP A 1 93 ? 1.491 -0.993 12.922 1.00 91.62 93 TRP A O 1
ATOM 729 N N . ARG A 1 94 ? 1.632 -0.488 15.113 1.00 89.81 94 ARG A N 1
ATOM 730 C CA . ARG A 1 94 ? 3.036 -0.873 15.291 1.00 89.81 94 ARG A CA 1
ATOM 731 C C . ARG A 1 94 ? 3.184 -1.781 16.521 1.00 89.81 94 ARG A C 1
ATOM 733 O O . ARG A 1 94 ? 2.414 -1.583 17.464 1.00 89.81 94 ARG A O 1
ATOM 740 N N . PRO A 1 95 ? 4.103 -2.768 16.490 1.00 79.75 95 PRO A N 1
ATOM 741 C CA . PRO A 1 95 ? 4.443 -3.579 17.660 1.00 79.75 95 PRO A CA 1
ATOM 742 C C . PRO A 1 95 ? 4.999 -2.740 18.811 1.00 79.75 95 PRO A C 1
ATOM 744 O O . PRO A 1 95 ? 5.657 -1.713 18.519 1.00 79.75 95 PRO A O 1
#